Protein AF-A0A4Y9Q8Y4-F1 (afdb_monomer_lite)

pLDDT: mean 89.88, std 10.78, range [46.34, 98.38]

Structure (mmCIF, N/CA/C/O backbone):
data_AF-A0A4Y9Q8Y4-F1
#
_entry.id   AF-A0A4Y9Q8Y4-F1
#
loop_
_atom_site.group_PDB
_atom_site.id
_atom_site.type_symbol
_atom_site.label_atom_id
_atom_site.label_alt_id
_atom_site.label_comp_id
_atom_site.label_asym_id
_atom_site.label_entity_id
_atom_site.label_seq_id
_atom_site.pdbx_PDB_ins_code
_atom_site.Cartn_x
_atom_site.Cartn_y
_atom_site.Cartn_z
_atom_site.occupancy
_atom_site.B_iso_or_equiv
_atom_site.auth_seq_id
_atom_site.auth_comp_id
_atom_site.auth_asym_id
_atom_site.auth_atom_id
_atom_site.pdbx_PDB_model_num
ATOM 1 N N . MET A 1 1 ? -20.091 -1.240 7.932 1.00 46.34 1 MET A N 1
ATOM 2 C CA . MET A 1 1 ? -20.412 -1.332 6.484 1.00 46.34 1 MET A CA 1
ATOM 3 C C . MET A 1 1 ? -19.353 -2.211 5.840 1.00 46.34 1 MET A C 1
ATOM 5 O O . MET A 1 1 ? -18.182 -1.943 6.073 1.00 46.34 1 MET A O 1
ATOM 9 N N . SER A 1 2 ? -19.734 -3.262 5.107 1.00 48.28 2 SER A N 1
ATOM 10 C CA . SER A 1 2 ? -18.770 -4.095 4.369 1.00 48.28 2 SER A CA 1
ATOM 11 C C . SER A 1 2 ? -18.277 -3.32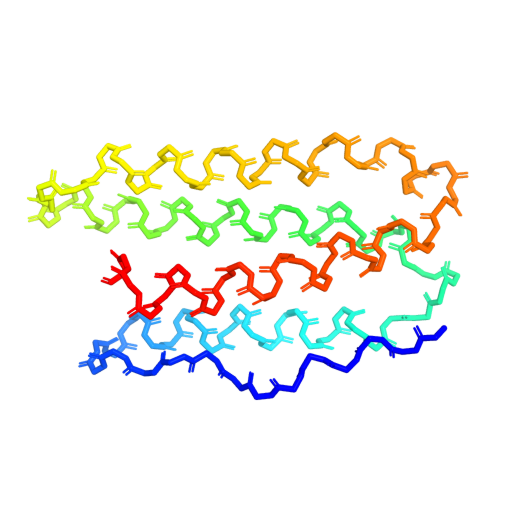3 3.149 1.00 48.28 2 SER A C 1
ATOM 13 O O . SER A 1 2 ? -19.095 -2.865 2.351 1.00 48.28 2 SER A O 1
ATOM 15 N N . VAL A 1 3 ? -16.961 -3.173 3.010 1.00 52.25 3 VAL A N 1
ATOM 16 C CA . VAL A 1 3 ? -16.357 -2.729 1.750 1.00 52.25 3 VAL A CA 1
ATOM 17 C C . VAL A 1 3 ? -16.336 -3.955 0.850 1.00 52.25 3 VAL A C 1
ATOM 19 O O . VAL A 1 3 ? -15.725 -4.961 1.199 1.00 52.25 3 VAL A O 1
ATOM 22 N N . THR A 1 4 ? -17.061 -3.901 -0.264 1.00 49.16 4 THR A N 1
ATOM 23 C CA . THR A 1 4 ? -16.998 -4.965 -1.267 1.00 49.16 4 THR A CA 1
ATOM 24 C C . THR A 1 4 ? -15.960 -4.553 -2.297 1.00 49.16 4 THR A C 1
ATOM 26 O O . THR A 1 4 ? -16.215 -3.657 -3.098 1.00 49.16 4 THR A O 1
ATOM 29 N N . ILE A 1 5 ? -14.780 -5.170 -2.244 1.00 56.88 5 ILE A N 1
ATOM 30 C CA . ILE A 1 5 ? -13.742 -4.996 -3.260 1.00 56.88 5 ILE A CA 1
ATOM 31 C C . ILE A 1 5 ? -14.167 -5.873 -4.443 1.00 56.88 5 ILE A C 1
ATOM 33 O O . ILE A 1 5 ? -13.950 -7.079 -4.478 1.00 56.88 5 ILE A O 1
ATOM 37 N N . HIS A 1 6 ? -14.944 -5.301 -5.362 1.00 49.31 6 HIS A N 1
ATOM 38 C CA . HIS A 1 6 ? -15.443 -6.039 -6.517 1.00 49.31 6 HIS A CA 1
ATOM 39 C C . HIS A 1 6 ? -14.330 -6.221 -7.562 1.00 49.31 6 HIS A C 1
ATOM 41 O O . HIS A 1 6 ? -13.758 -5.240 -8.037 1.00 49.31 6 HIS A O 1
ATOM 47 N N . SER A 1 7 ? -14.158 -7.471 -8.015 1.00 56.22 7 SER A N 1
ATOM 48 C CA . SER A 1 7 ? -13.295 -7.946 -9.122 1.00 56.22 7 SER A CA 1
ATOM 49 C C . SER A 1 7 ? -11.793 -7.996 -8.814 1.00 56.22 7 SER A C 1
ATOM 51 O O . SER A 1 7 ? -11.225 -7.033 -8.310 1.00 56.22 7 SER A O 1
ATOM 53 N N . GLY A 1 8 ? -11.159 -9.129 -9.146 1.00 71.94 8 GLY A N 1
ATOM 54 C CA . GLY A 1 8 ? -9.707 -9.306 -9.054 1.00 71.94 8 GLY A CA 1
ATOM 55 C C . GLY A 1 8 ? -8.934 -8.324 -9.938 1.00 71.94 8 GLY A C 1
ATOM 56 O O . GLY A 1 8 ? -9.511 -7.646 -10.794 1.00 71.94 8 GLY A O 1
ATOM 57 N N . PHE A 1 9 ? -7.628 -8.233 -9.707 1.00 86.94 9 PHE A N 1
ATOM 58 C CA . PHE A 1 9 ? -6.748 -7.345 -10.460 1.00 86.94 9 PHE A CA 1
ATOM 59 C C . PHE A 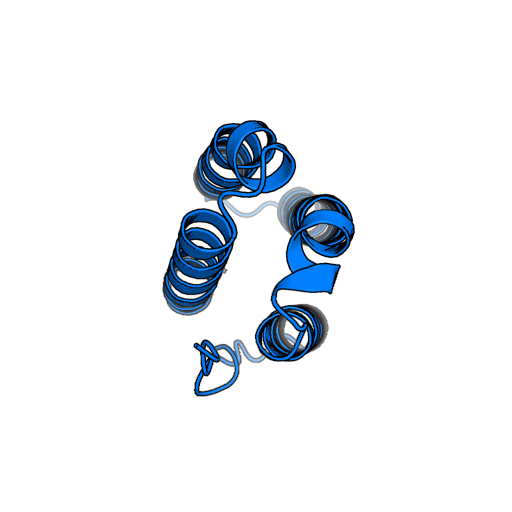1 9 ? -6.575 -7.776 -11.931 1.00 86.94 9 PHE A C 1
ATOM 61 O O . PHE A 1 9 ? -6.889 -8.917 -12.280 1.00 86.94 9 PHE A O 1
ATOM 68 N N . PRO A 1 10 ? -6.116 -6.866 -12.815 1.00 87.88 10 PRO A N 1
ATOM 69 C CA . PRO A 1 10 ? -5.785 -7.203 -14.198 1.00 87.88 10 PRO A CA 1
ATOM 70 C C . PRO A 1 10 ? -4.747 -8.331 -14.297 1.00 87.88 10 PRO A C 1
ATOM 72 O O . PRO A 1 10 ? -3.829 -8.407 -13.487 1.00 87.88 10 PRO A O 1
ATOM 75 N N . VAL A 1 11 ? -4.884 -9.178 -15.321 1.00 89.31 11 VAL A N 1
ATOM 76 C CA . VAL A 1 11 ? -3.921 -10.244 -15.650 1.00 89.31 11 VAL A CA 1
ATOM 77 C C . VAL A 1 11 ? -2.933 -9.714 -16.688 1.00 89.31 11 VAL A C 1
ATOM 79 O O . VAL A 1 11 ? -3.353 -9.261 -17.756 1.00 89.31 11 VAL A O 1
ATOM 82 N N . LEU A 1 12 ? -1.639 -9.803 -16.393 1.00 87.69 12 LEU A N 1
ATOM 83 C CA . LEU A 1 12 ? -0.535 -9.287 -17.208 1.00 87.69 12 LEU A CA 1
ATOM 84 C C . LEU A 1 12 ? 0.064 -10.354 -18.137 1.00 87.69 12 LEU A C 1
ATOM 86 O O . LEU A 1 12 ? 0.804 -10.036 -19.067 1.00 87.69 12 LEU A O 1
ATOM 90 N N . GLY A 1 13 ? -0.261 -11.633 -17.919 1.00 88.31 13 GLY A N 1
ATOM 91 C CA . GLY A 1 13 ? 0.290 -12.748 -18.694 1.00 88.31 13 GLY A CA 1
ATOM 92 C C . GLY A 1 13 ? 1.702 -13.142 -18.255 1.00 88.31 13 GLY A C 1
ATOM 93 O O . GLY A 1 13 ? 2.399 -13.860 -18.976 1.00 88.31 13 GLY A O 1
ATOM 94 N N . MET A 1 14 ? 2.118 -12.689 -17.072 1.00 85.25 14 MET A N 1
ATOM 95 C CA . MET A 1 14 ? 3.379 -13.026 -16.423 1.00 85.25 14 MET A CA 1
ATOM 96 C C . MET A 1 14 ? 3.056 -13.872 -15.186 1.00 85.25 14 MET A C 1
ATOM 98 O O . MET A 1 14 ? 2.719 -13.305 -14.149 1.00 85.25 14 MET A O 1
ATOM 102 N N . PRO A 1 15 ? 3.171 -15.216 -15.247 1.00 86.50 15 PRO A N 1
ATOM 103 C CA . PRO A 1 15 ? 2.589 -16.099 -14.232 1.00 86.50 15 PRO A CA 1
ATOM 104 C C . PRO A 1 15 ? 2.974 -15.779 -12.784 1.00 86.50 15 PRO A C 1
ATOM 106 O O . PRO A 1 15 ? 2.126 -15.860 -11.905 1.00 86.50 15 PRO A O 1
ATOM 109 N N . ALA A 1 16 ? 4.228 -15.388 -12.533 1.00 82.38 16 ALA A N 1
ATOM 110 C CA . ALA A 1 16 ? 4.689 -15.036 -11.190 1.00 82.38 16 ALA A CA 1
ATOM 111 C C . ALA A 1 16 ? 4.063 -13.729 -10.661 1.00 82.38 16 ALA A C 1
ATOM 113 O O . ALA A 1 16 ? 3.704 -13.664 -9.487 1.00 82.38 16 ALA A O 1
ATOM 114 N N . MET A 1 17 ? 3.897 -12.721 -11.526 1.00 84.12 17 MET A N 1
ATOM 115 C CA . MET A 1 17 ? 3.236 -11.454 -11.185 1.00 84.12 17 MET A CA 1
ATOM 116 C C . MET A 1 17 ? 1.733 -11.660 -11.004 1.00 84.12 17 MET A C 1
ATOM 118 O O . MET A 1 17 ? 1.172 -11.257 -9.992 1.00 84.12 17 MET A O 1
ATOM 122 N N . ASP A 1 18 ? 1.098 -12.386 -11.928 1.00 87.81 18 ASP A N 1
ATOM 123 C CA . ASP A 1 18 ? -0.331 -12.706 -11.859 1.00 87.81 18 ASP A CA 1
ATOM 124 C C . ASP A 1 18 ? -0.674 -13.479 -10.574 1.00 87.81 18 ASP A C 1
ATOM 126 O O . ASP A 1 18 ? -1.692 -13.219 -9.933 1.00 87.81 18 ASP A O 1
ATOM 130 N N . GLU A 1 19 ? 0.181 -14.419 -10.159 1.00 86.81 19 GLU A N 1
ATOM 131 C CA . GLU A 1 19 ? 0.016 -15.134 -8.891 1.00 86.81 19 GLU A CA 1
ATOM 132 C C . GLU A 1 19 ? 0.160 -14.198 -7.683 1.00 86.81 19 GLU A C 1
ATOM 134 O O . GLU A 1 19 ? -0.632 -14.292 -6.745 1.00 86.81 19 GLU A O 1
ATOM 139 N N . SER A 1 20 ? 1.128 -13.277 -7.713 1.00 85.31 20 SER A N 1
ATOM 140 C CA . SER A 1 20 ? 1.308 -12.275 -6.657 1.00 85.31 20 SER A CA 1
ATOM 141 C C . SER A 1 20 ? 0.081 -11.373 -6.516 1.00 85.31 20 SER A C 1
ATOM 143 O O . SER A 1 20 ? -0.478 -11.246 -5.426 1.00 85.31 20 SER A O 1
ATOM 145 N N . HIS A 1 21 ? -0.427 -10.843 -7.630 1.00 88.81 21 HIS A N 1
ATOM 146 C CA . HIS A 1 21 ? -1.613 -9.988 -7.646 1.00 88.81 21 HIS A CA 1
ATOM 147 C C . HIS A 1 21 ? -2.866 -10.726 -7.172 1.00 88.81 21 HIS A C 1
ATOM 149 O O . HIS A 1 21 ? -3.665 -10.166 -6.422 1.00 88.81 21 HIS A O 1
ATOM 155 N N . HIS A 1 22 ? -3.041 -11.996 -7.542 1.00 88.31 22 HIS A N 1
ATOM 156 C CA . HIS A 1 22 ? -4.147 -12.791 -7.013 1.00 88.31 22 HIS A CA 1
ATOM 157 C C . HIS A 1 22 ? -4.064 -12.967 -5.491 1.00 88.31 22 HIS A C 1
ATOM 159 O O . HIS A 1 22 ? -5.077 -12.778 -4.819 1.00 88.31 22 HIS A O 1
ATOM 165 N N . ARG A 1 23 ? -2.878 -13.257 -4.932 1.00 87.44 23 ARG A N 1
ATOM 166 C CA . ARG A 1 23 ? -2.703 -13.352 -3.471 1.00 87.44 23 ARG A CA 1
ATOM 167 C C . ARG A 1 23 ? -3.035 -12.032 -2.777 1.00 87.44 23 ARG A C 1
ATOM 169 O O . ARG A 1 23 ? -3.791 -12.036 -1.808 1.00 87.44 23 ARG A O 1
ATOM 176 N N . LEU A 1 24 ? -2.548 -10.913 -3.309 1.00 86.75 24 LEU A N 1
ATOM 177 C CA . LEU A 1 24 ? -2.836 -9.585 -2.773 1.00 86.75 24 LEU A CA 1
ATOM 178 C C . LEU A 1 24 ? -4.341 -9.259 -2.818 1.00 86.75 24 LEU A C 1
ATOM 180 O O . LEU A 1 24 ? -4.906 -8.739 -1.853 1.00 86.75 24 LEU A O 1
ATOM 184 N N . ALA A 1 25 ? -5.019 -9.601 -3.917 1.00 88.12 25 ALA A N 1
ATOM 185 C CA . ALA A 1 25 ? -6.466 -9.435 -4.035 1.00 88.12 25 ALA A CA 1
ATOM 186 C C . ALA A 1 25 ? -7.222 -10.275 -2.992 1.00 88.12 25 ALA A C 1
ATOM 188 O O . ALA A 1 25 ? -8.170 -9.781 -2.377 1.00 88.12 25 ALA A O 1
ATOM 189 N N . ASP A 1 26 ? -6.805 -11.522 -2.765 1.00 87.38 26 ASP A N 1
ATOM 190 C CA . ASP A 1 26 ? -7.398 -12.405 -1.758 1.00 87.38 26 ASP A CA 1
ATOM 191 C C . ASP A 1 26 ? -7.208 -11.861 -0.333 1.00 87.38 26 ASP A C 1
ATOM 193 O O . ASP A 1 26 ? -8.161 -11.855 0.454 1.00 87.38 26 ASP A O 1
ATOM 197 N N . GLU A 1 27 ? -6.022 -11.340 -0.008 1.00 86.56 27 GLU A N 1
ATOM 198 C CA . GLU A 1 27 ? -5.740 -10.709 1.287 1.00 86.56 27 GLU A CA 1
ATOM 199 C C . GLU A 1 27 ? -6.622 -9.467 1.515 1.00 86.56 27 GLU A C 1
ATOM 201 O O . GLU A 1 27 ? -7.278 -9.345 2.557 1.00 86.56 27 GLU A O 1
ATOM 206 N N . LEU A 1 28 ? -6.728 -8.578 0.521 1.00 86.81 28 LEU A N 1
ATOM 207 C CA . LEU A 1 28 ? -7.589 -7.392 0.594 1.00 86.81 28 LEU A CA 1
ATOM 208 C C . LEU A 1 28 ? -9.074 -7.758 0.723 1.00 86.81 28 LEU A C 1
ATOM 210 O O . LEU A 1 28 ? -9.801 -7.156 1.523 1.00 86.81 28 LEU A O 1
ATOM 214 N N . ASN A 1 29 ? -9.527 -8.775 -0.014 1.00 86.25 29 ASN A N 1
ATOM 215 C CA . ASN A 1 29 ? -10.891 -9.293 0.081 1.00 86.25 29 ASN A CA 1
ATOM 216 C C . ASN A 1 29 ? -11.191 -9.853 1.475 1.00 86.25 29 ASN A C 1
ATOM 218 O O . ASN A 1 29 ? -12.247 -9.556 2.041 1.00 86.25 29 ASN A O 1
ATOM 222 N N . ALA A 1 30 ? -10.266 -10.621 2.057 1.00 85.19 30 ALA A N 1
ATOM 223 C CA . ALA A 1 30 ? -10.416 -11.164 3.403 1.00 85.19 30 ALA A CA 1
ATOM 224 C C . ALA A 1 30 ? -10.569 -10.046 4.449 1.00 85.19 30 ALA A C 1
ATOM 226 O O . ALA A 1 30 ? -11.435 -10.121 5.324 1.00 85.19 30 ALA A O 1
ATOM 227 N N . ILE A 1 31 ? -9.803 -8.960 4.314 1.00 81.81 31 ILE A N 1
ATOM 228 C CA . ILE A 1 31 ? -9.878 -7.797 5.211 1.00 81.81 31 ILE A CA 1
ATOM 229 C C . ILE A 1 31 ? -11.200 -7.036 5.058 1.00 81.81 31 ILE A C 1
ATOM 231 O O . ILE A 1 31 ? -11.760 -6.556 6.048 1.00 81.81 31 ILE A O 1
ATOM 235 N N . GLY A 1 32 ? -11.763 -6.982 3.847 1.00 81.19 32 GLY A N 1
ATOM 236 C CA . GLY A 1 32 ? -13.099 -6.428 3.599 1.00 81.19 32 GLY A CA 1
ATOM 237 C C . GLY A 1 32 ? -14.211 -7.091 4.429 1.00 81.19 32 GLY A C 1
ATOM 238 O O . GLY A 1 32 ? -15.235 -6.456 4.713 1.00 81.19 32 GLY A O 1
ATOM 239 N N . LEU A 1 33 ? -13.992 -8.335 4.869 1.00 86.00 33 LEU A N 1
ATOM 240 C CA . LEU A 1 33 ? -14.927 -9.144 5.659 1.00 86.00 33 LEU A CA 1
ATOM 241 C C . LEU A 1 33 ? -14.667 -9.106 7.174 1.00 86.00 33 LEU A C 1
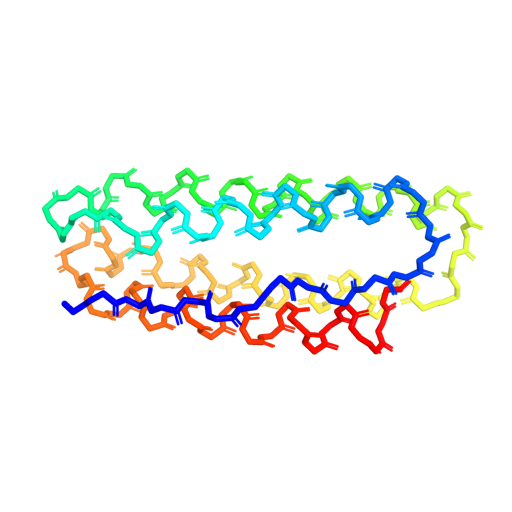ATOM 243 O O . LEU A 1 33 ? -15.514 -9.561 7.946 1.00 86.00 33 LEU A O 1
ATOM 247 N N . VAL A 1 34 ? -13.532 -8.554 7.619 1.00 89.62 34 VAL A N 1
ATOM 248 C CA . VAL A 1 34 ? -13.195 -8.420 9.045 1.00 89.62 34 VAL A CA 1
ATOM 249 C C . VAL A 1 34 ? -14.252 -7.567 9.749 1.00 89.62 34 VAL A C 1
ATOM 251 O O . VAL A 1 34 ? -14.666 -6.525 9.232 1.00 89.62 34 VAL A O 1
ATOM 254 N N . ARG A 1 35 ? -14.701 -7.979 10.942 1.00 90.81 35 ARG A N 1
ATOM 255 C CA . ARG A 1 35 ? -15.691 -7.216 11.721 1.00 90.81 35 ARG A CA 1
ATOM 256 C C . ARG A 1 35 ? -15.070 -5.933 12.262 1.00 90.81 35 ARG A C 1
ATOM 258 O O . ARG A 1 35 ? -13.890 -5.901 12.587 1.00 90.81 35 ARG A O 1
ATOM 265 N N . ASP A 1 36 ? -15.879 -4.890 12.450 1.00 90.06 36 ASP A N 1
ATOM 266 C CA . ASP A 1 36 ? -15.393 -3.592 12.956 1.00 90.06 36 ASP A CA 1
ATOM 267 C C . ASP A 1 36 ? -14.611 -3.723 14.278 1.00 90.06 36 ASP A C 1
ATOM 269 O O . ASP A 1 36 ? -13.589 -3.071 14.455 1.00 90.06 36 ASP A O 1
ATOM 273 N N . GLN A 1 37 ? -15.047 -4.623 15.167 1.00 89.88 37 GLN A N 1
ATOM 274 C CA . GLN A 1 37 ? -14.390 -4.912 16.450 1.00 89.88 37 GLN A CA 1
ATOM 275 C C . GLN A 1 37 ? -12.992 -5.541 16.328 1.00 89.88 37 GLN A C 1
ATOM 277 O O . GLN A 1 37 ? -12.214 -5.458 17.267 1.00 89.88 37 GLN A O 1
ATOM 282 N N . GLU A 1 38 ? -12.685 -6.180 15.201 1.00 92.50 38 GLU A N 1
ATOM 283 C CA . GLU A 1 38 ? -11.399 -6.841 14.937 1.00 92.50 38 GLU A CA 1
ATOM 284 C C . GLU A 1 38 ? -10.512 -5.982 14.025 1.00 92.50 38 GLU A C 1
ATOM 286 O O . GLU A 1 38 ? -9.302 -6.175 13.967 1.00 92.50 38 GLU A O 1
ATOM 291 N N . PHE A 1 39 ? -11.090 -5.004 13.319 1.00 93.25 39 PHE A N 1
ATOM 292 C CA . PHE A 1 39 ? -10.410 -4.244 12.270 1.00 93.25 39 PHE A CA 1
ATOM 293 C C . PHE A 1 39 ? -9.121 -3.564 12.750 1.00 93.25 39 PHE A C 1
ATOM 295 O O . PHE A 1 39 ? -8.127 -3.527 12.028 1.00 93.25 39 PHE A O 1
ATOM 302 N N . VAL A 1 40 ? -9.125 -3.051 13.981 1.00 94.62 40 VAL A N 1
ATOM 303 C CA . VAL A 1 40 ? -7.967 -2.369 14.570 1.00 94.62 40 VAL A CA 1
ATOM 304 C C . VAL A 1 40 ? -6.760 -3.301 14.708 1.00 94.62 40 VAL A C 1
ATOM 306 O O . VAL A 1 40 ? -5.634 -2.885 14.445 1.00 94.62 40 VAL A O 1
ATOM 309 N N . GLU A 1 41 ? -6.990 -4.559 15.081 1.00 93.94 41 GLU A N 1
ATOM 310 C CA . GLU A 1 41 ? -5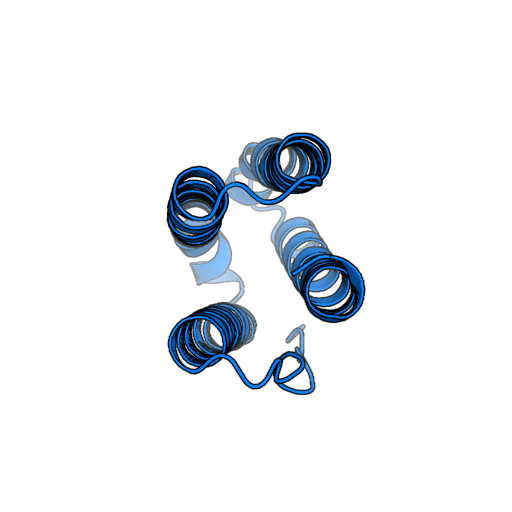.938 -5.572 15.234 1.00 93.94 41 GLU A CA 1
ATOM 311 C C . GLU A 1 41 ? -5.426 -6.065 13.873 1.00 93.94 41 GLU A C 1
ATOM 313 O O . GLU A 1 41 ? -4.262 -6.438 13.745 1.00 93.94 41 GLU A O 1
ATOM 318 N N . TRP A 1 42 ? -6.277 -6.013 12.845 1.00 92.50 42 TRP A N 1
ATOM 319 C CA . TRP A 1 42 ? -5.960 -6.444 11.482 1.00 92.50 42 TRP A CA 1
ATOM 320 C C . TRP A 1 42 ? -5.230 -5.402 10.635 1.00 92.50 42 TRP A C 1
ATOM 322 O O . TRP A 1 42 ? -4.518 -5.772 9.702 1.00 92.50 42 TRP A O 1
ATOM 332 N N . TYR A 1 43 ? -5.380 -4.113 10.940 1.00 95.00 43 TYR A N 1
ATOM 333 C CA . TYR A 1 43 ? -4.799 -3.056 10.115 1.00 95.00 43 TYR A CA 1
ATOM 334 C C . TYR A 1 43 ? -3.258 -3.102 10.051 1.00 95.00 43 TYR A C 1
ATOM 336 O O . TYR A 1 43 ? -2.725 -3.038 8.947 1.00 95.00 43 TYR A O 1
ATOM 344 N N . PRO A 1 44 ? -2.502 -3.267 11.158 1.00 94.56 44 PRO A N 1
ATOM 345 C CA . PRO A 1 44 ? -1.044 -3.370 11.065 1.00 94.56 44 PRO A CA 1
ATOM 346 C C . PRO A 1 44 ? -0.551 -4.599 10.273 1.00 94.56 44 PRO A C 1
ATOM 348 O O . PRO A 1 44 ? 0.327 -4.419 9.429 1.00 94.56 44 PRO A O 1
ATOM 351 N N . PRO A 1 45 ? -1.109 -5.818 10.461 1.00 93.12 45 PRO A N 1
ATOM 352 C CA . PRO A 1 45 ? -0.807 -6.959 9.595 1.00 93.12 45 PRO A CA 1
ATOM 353 C C . PRO A 1 45 ? -1.056 -6.704 8.106 1.00 93.12 45 PRO A C 1
ATOM 355 O O . PRO A 1 45 ? -0.245 -7.134 7.292 1.00 93.12 45 PRO A O 1
ATOM 358 N N . LEU A 1 46 ? -2.126 -5.983 7.747 1.00 92.50 46 LEU A N 1
ATOM 359 C CA . LEU A 1 46 ? -2.363 -5.575 6.360 1.00 92.50 46 LEU A CA 1
ATOM 360 C C . LEU A 1 46 ? -1.214 -4.712 5.835 1.00 92.50 46 LEU A C 1
ATOM 362 O O . LEU A 1 46 ? -0.659 -5.021 4.789 1.00 92.50 46 LEU A O 1
ATOM 366 N N . VAL A 1 47 ? -0.849 -3.639 6.546 1.00 95.75 47 VAL A N 1
ATOM 367 C CA . VAL A 1 47 ? 0.212 -2.728 6.078 1.00 95.75 47 VAL A CA 1
ATOM 368 C C . VAL A 1 47 ? 1.516 -3.495 5.854 1.00 95.75 47 VAL A C 1
ATOM 370 O O . VAL A 1 47 ? 2.142 -3.328 4.813 1.00 95.75 47 VAL A O 1
ATOM 373 N N . ALA A 1 48 ? 1.870 -4.399 6.769 1.00 94.94 48 ALA A N 1
ATOM 374 C CA . ALA A 1 48 ? 3.056 -5.243 6.634 1.00 94.94 48 ALA A CA 1
ATOM 375 C C . ALA A 1 48 ? 2.993 -6.200 5.427 1.00 94.94 48 ALA A C 1
ATOM 377 O O . ALA A 1 48 ? 4.022 -6.495 4.821 1.00 94.94 48 ALA A O 1
ATOM 378 N N . ALA A 1 49 ? 1.805 -6.697 5.073 1.00 91.81 49 ALA A N 1
ATOM 379 C CA . ALA A 1 49 ? 1.626 -7.538 3.896 1.00 91.81 49 ALA A CA 1
ATOM 380 C C . ALA A 1 49 ? 1.825 -6.747 2.592 1.00 91.81 49 ALA A C 1
ATOM 382 O O . ALA A 1 49 ? 2.578 -7.190 1.730 1.00 91.81 49 ALA A O 1
ATOM 383 N N . ILE A 1 50 ? 1.267 -5.533 2.501 1.00 94.19 50 ILE A N 1
ATOM 384 C CA . ILE A 1 50 ? 1.484 -4.634 1.352 1.00 94.19 50 ILE A CA 1
ATOM 385 C C . ILE A 1 50 ? 2.967 -4.276 1.198 1.00 94.19 50 ILE A C 1
ATOM 387 O O . ILE A 1 50 ? 3.500 -4.304 0.094 1.00 94.19 50 ILE A O 1
ATOM 391 N N . GLU A 1 51 ? 3.656 -3.968 2.301 1.00 96.50 51 GLU A N 1
ATOM 392 C CA . GLU A 1 51 ? 5.097 -3.678 2.284 1.00 96.50 51 GLU A CA 1
ATOM 393 C C . GLU A 1 51 ? 5.926 -4.843 1.747 1.00 96.50 51 GLU A C 1
ATOM 395 O O . GLU A 1 51 ? 6.869 -4.633 0.981 1.00 96.50 51 GLU A O 1
ATOM 400 N N . ARG A 1 52 ? 5.593 -6.068 2.162 1.00 94.06 52 ARG A N 1
ATOM 401 C CA . ARG A 1 52 ? 6.254 -7.280 1.680 1.00 94.06 52 ARG A CA 1
ATOM 402 C C . ARG A 1 52 ? 6.043 -7.437 0.177 1.00 94.06 52 ARG A C 1
ATOM 404 O O . ARG A 1 52 ? 7.027 -7.620 -0.532 1.00 94.06 52 ARG A O 1
ATOM 411 N N . ASP A 1 53 ? 4.802 -7.340 -0.291 1.00 91.44 53 ASP A N 1
ATOM 412 C CA . ASP A 1 53 ? 4.468 -7.567 -1.698 1.00 91.44 53 ASP A CA 1
ATOM 413 C C . ASP A 1 53 ? 5.139 -6.519 -2.605 1.00 91.44 53 ASP A C 1
ATOM 415 O O . ASP A 1 53 ? 5.794 -6.885 -3.581 1.00 91.44 53 ASP A O 1
ATOM 419 N N . PHE A 1 54 ? 5.115 -5.235 -2.219 1.00 95.69 54 PHE A N 1
ATOM 420 C CA . PHE A 1 54 ? 5.863 -4.182 -2.918 1.00 95.69 54 PHE A CA 1
ATOM 421 C C . PHE A 1 54 ? 7.365 -4.456 -2.934 1.00 95.69 54 PHE A C 1
ATOM 423 O O . PHE A 1 54 ? 8.016 -4.288 -3.963 1.00 95.69 54 PHE A O 1
ATOM 430 N N . ARG A 1 55 ? 7.943 -4.914 -1.818 1.00 95.12 55 ARG A N 1
ATOM 431 C CA . ARG A 1 55 ? 9.377 -5.211 -1.772 1.00 95.12 55 ARG A CA 1
ATOM 432 C C . ARG A 1 55 ? 9.755 -6.377 -2.686 1.00 95.12 55 ARG A C 1
ATOM 434 O O . ARG A 1 55 ? 10.833 -6.347 -3.283 1.00 95.12 55 ARG A O 1
ATOM 441 N N . GLU A 1 56 ? 8.918 -7.408 -2.760 1.00 91.62 56 GLU A N 1
ATOM 442 C CA . GLU A 1 56 ? 9.126 -8.563 -3.637 1.00 91.62 56 GLU A CA 1
ATOM 443 C C . GLU A 1 56 ? 9.098 -8.157 -5.116 1.00 91.62 56 GLU A C 1
ATOM 445 O O . GLU A 1 56 ? 9.988 -8.551 -5.875 1.00 91.62 56 GLU A O 1
ATOM 450 N N . GLU A 1 57 ? 8.145 -7.314 -5.509 1.00 92.19 57 GLU A N 1
ATOM 451 C CA . GLU A 1 57 ? 8.059 -6.767 -6.864 1.00 92.19 57 GLU A CA 1
ATOM 452 C C . GLU A 1 57 ? 9.252 -5.867 -7.201 1.00 92.19 57 GLU A C 1
ATOM 454 O O . GLU A 1 57 ? 9.917 -6.063 -8.218 1.00 92.19 57 GLU A O 1
ATOM 459 N N . GLU A 1 58 ? 9.600 -4.931 -6.319 1.00 94.69 58 GLU A N 1
ATOM 460 C CA . GLU A 1 58 ? 10.737 -4.030 -6.523 1.00 94.69 58 GLU A CA 1
ATOM 461 C C . GLU A 1 58 ? 12.052 -4.799 -6.704 1.00 94.69 58 GLU A C 1
ATOM 463 O O . GLU A 1 58 ? 12.870 -4.442 -7.553 1.00 94.69 58 GLU A O 1
ATOM 468 N N . LEU A 1 59 ? 12.254 -5.879 -5.939 1.00 93.06 59 LEU A N 1
ATOM 469 C CA . LEU A 1 59 ? 13.399 -6.778 -6.108 1.00 93.06 59 LEU A CA 1
ATOM 470 C C . LEU A 1 59 ? 13.407 -7.439 -7.488 1.00 93.06 59 LEU A C 1
ATOM 472 O O . LEU A 1 59 ? 14.464 -7.548 -8.114 1.00 93.06 59 LEU A O 1
ATOM 476 N N . LEU A 1 60 ? 12.247 -7.887 -7.969 1.00 88.81 60 LEU A N 1
ATOM 477 C CA . LEU A 1 60 ? 12.124 -8.489 -9.291 1.00 88.81 60 LEU A CA 1
ATOM 478 C C . LEU A 1 60 ? 12.432 -7.468 -10.395 1.00 88.81 60 LEU A C 1
ATOM 480 O O . LEU A 1 60 ? 13.219 -7.761 -11.298 1.00 88.81 60 LEU A O 1
ATOM 484 N N . MET A 1 61 ? 11.872 -6.261 -10.301 1.00 90.62 61 MET A N 1
ATOM 485 C CA . MET A 1 61 ? 12.107 -5.178 -11.258 1.00 90.62 61 MET A CA 1
ATOM 486 C C . MET A 1 61 ? 13.573 -4.741 -11.297 1.00 90.62 61 MET A C 1
ATOM 488 O O . MET A 1 61 ? 14.113 -4.501 -12.380 1.00 90.62 61 MET A O 1
ATOM 492 N N . GLU A 1 62 ? 14.227 -4.661 -10.135 1.00 92.62 62 GLU A N 1
ATOM 493 C CA . GLU A 1 62 ? 15.648 -4.323 -10.018 1.00 92.62 62 GLU A CA 1
ATOM 494 C C . GLU A 1 62 ? 16.523 -5.366 -10.728 1.00 92.62 62 GLU A C 1
ATOM 496 O O . GLU A 1 62 ? 17.422 -5.005 -11.489 1.00 92.62 62 GLU A O 1
ATOM 501 N N . VAL A 1 63 ? 16.226 -6.658 -10.547 1.00 91.44 63 VAL A N 1
ATOM 502 C CA . VAL A 1 63 ? 16.946 -7.760 -11.210 1.00 91.44 63 VAL A CA 1
ATOM 503 C C . VAL A 1 63 ? 16.739 -7.749 -12.727 1.00 91.44 63 VAL A C 1
ATOM 505 O O . VAL A 1 63 ? 17.677 -8.030 -13.475 1.00 91.44 63 VAL A O 1
ATOM 508 N N . VAL A 1 64 ? 15.527 -7.434 -13.192 1.00 88.88 64 VAL A N 1
ATOM 509 C CA . VAL A 1 64 ? 15.191 -7.368 -14.625 1.00 88.88 64 VAL A CA 1
ATOM 510 C C . VAL A 1 64 ? 15.745 -6.099 -15.288 1.00 88.88 64 VAL A C 1
ATOM 512 O O . VAL A 1 64 ? 16.023 -6.112 -16.487 1.00 88.88 64 VAL A O 1
ATOM 515 N N . GLY A 1 65 ? 15.958 -5.024 -14.525 1.00 90.06 65 GLY A N 1
ATOM 516 C CA . GLY A 1 65 ? 16.479 -3.753 -15.031 1.00 90.06 65 GLY A CA 1
ATOM 517 C C . GLY A 1 65 ? 15.419 -2.901 -15.733 1.00 90.06 65 GLY A C 1
ATOM 518 O O . GLY A 1 65 ? 15.686 -2.332 -16.791 1.00 90.06 65 GLY A O 1
ATOM 519 N N . VAL A 1 66 ? 14.211 -2.826 -15.167 1.00 88.12 66 VAL A N 1
ATOM 520 C CA . VAL A 1 66 ? 13.095 -2.046 -15.728 1.00 88.12 66 VAL A CA 1
ATOM 521 C C . VAL A 1 66 ? 13.422 -0.544 -15.735 1.00 88.12 66 VAL A C 1
ATOM 523 O O . VAL A 1 66 ? 13.769 0.030 -14.704 1.00 88.12 66 VAL A O 1
ATOM 526 N N . GLU A 1 67 ? 13.271 0.128 -16.882 1.00 91.81 67 GLU A N 1
ATOM 527 C CA . GLU A 1 67 ? 13.612 1.557 -17.031 1.00 91.81 67 GLU A CA 1
ATOM 528 C C . GLU A 1 67 ? 12.801 2.474 -16.096 1.00 91.81 67 GLU A C 1
ATOM 530 O O . GLU A 1 67 ? 13.317 3.474 -15.594 1.00 91.81 67 GLU A O 1
ATOM 535 N N . SER A 1 68 ? 11.541 2.124 -15.819 1.00 93.81 68 SER A N 1
ATOM 536 C CA . SER A 1 68 ? 10.632 2.867 -14.936 1.00 93.81 68 SER A CA 1
ATOM 537 C C . SER A 1 68 ? 10.797 2.547 -13.443 1.00 93.81 68 SER A C 1
ATOM 539 O O . SER A 1 68 ? 10.044 3.092 -12.636 1.00 93.81 68 SER A O 1
ATOM 541 N N . PHE A 1 69 ? 11.783 1.729 -13.050 1.00 94.12 69 PHE A N 1
ATOM 542 C CA . PHE A 1 69 ? 11.952 1.227 -11.678 1.00 94.12 69 PHE A CA 1
ATOM 543 C C . PHE A 1 69 ? 11.852 2.318 -10.599 1.00 94.12 69 PHE A C 1
ATOM 545 O O . PHE A 1 69 ? 11.088 2.185 -9.649 1.00 94.12 69 PHE A O 1
ATOM 552 N N . GLN A 1 70 ? 12.560 3.439 -10.761 1.00 96.88 70 GLN A N 1
ATOM 553 C CA . GLN A 1 70 ? 12.543 4.516 -9.760 1.00 96.88 70 GLN A CA 1
ATOM 554 C C . GLN A 1 70 ? 11.170 5.187 -9.623 1.00 96.88 70 GLN A C 1
ATOM 556 O O . GLN A 1 70 ? 10.752 5.511 -8.514 1.00 96.88 70 GLN A O 1
ATOM 561 N N . ALA A 1 71 ? 10.458 5.375 -10.737 1.00 97.06 71 ALA A N 1
ATOM 562 C CA . ALA A 1 71 ? 9.111 5.937 -10.712 1.00 97.06 71 ALA A CA 1
ATOM 563 C C . ALA A 1 71 ? 8.113 4.963 -10.067 1.00 97.06 71 ALA A C 1
ATOM 565 O O . ALA A 1 71 ? 7.213 5.398 -9.356 1.00 97.06 71 ALA A O 1
ATOM 566 N N . HIS A 1 72 ? 8.294 3.660 -10.285 1.00 97.00 72 HIS A N 1
ATOM 567 C CA . HIS A 1 72 ? 7.465 2.614 -9.696 1.00 97.00 72 HIS A CA 1
ATOM 568 C C . HIS A 1 72 ? 7.653 2.540 -8.166 1.00 97.00 72 HIS A C 1
ATOM 570 O O . HIS A 1 72 ? 6.682 2.690 -7.425 1.00 97.00 72 HIS A O 1
ATOM 576 N N . VAL A 1 73 ? 8.902 2.467 -7.685 1.00 97.56 73 VAL A N 1
ATOM 577 C CA . VAL A 1 73 ? 9.247 2.518 -6.245 1.00 97.56 73 VAL A CA 1
ATOM 578 C C . VAL A 1 73 ? 8.678 3.773 -5.573 1.00 97.56 73 VAL A C 1
ATOM 580 O O . VAL A 1 73 ? 8.191 3.731 -4.444 1.00 97.56 73 VAL A O 1
ATOM 583 N N . GLU A 1 74 ? 8.715 4.922 -6.252 1.00 98.31 74 GLU A N 1
ATOM 584 C CA . GLU A 1 74 ? 8.157 6.155 -5.699 1.00 98.31 74 GLU A CA 1
ATOM 585 C C . GLU A 1 74 ? 6.638 6.057 -5.473 1.00 98.31 74 GLU A C 1
ATOM 587 O O . GLU A 1 74 ? 6.133 6.547 -4.457 1.00 98.31 74 GLU A O 1
ATOM 592 N N . GLN A 1 75 ? 5.899 5.423 -6.387 1.00 98.06 75 GLN A N 1
ATOM 593 C CA . GLN A 1 75 ? 4.459 5.217 -6.228 1.00 98.06 75 GLN A CA 1
ATOM 594 C C . GLN A 1 75 ? 4.154 4.275 -5.054 1.00 98.06 75 GLN A C 1
ATOM 596 O O . GLN A 1 75 ? 3.313 4.615 -4.215 1.00 98.06 75 GLN A O 1
ATOM 601 N N . HIS A 1 76 ? 4.907 3.179 -4.916 1.00 98.06 76 HIS A N 1
ATOM 602 C CA . HIS A 1 76 ? 4.837 2.285 -3.753 1.00 98.06 76 HIS A CA 1
ATOM 603 C C . HIS A 1 76 ? 5.073 3.035 -2.442 1.00 98.06 76 HIS A C 1
ATOM 605 O O . HIS A 1 76 ? 4.245 2.991 -1.528 1.00 98.06 76 HIS A O 1
ATOM 611 N N . ALA A 1 77 ? 6.153 3.814 -2.362 1.00 98.38 77 ALA A N 1
ATOM 612 C CA . ALA A 1 77 ? 6.493 4.582 -1.169 1.00 98.38 77 ALA A CA 1
ATOM 613 C C . ALA A 1 77 ? 5.408 5.606 -0.790 1.00 98.38 77 ALA A C 1
ATOM 615 O O . ALA A 1 77 ? 5.111 5.796 0.395 1.00 98.38 77 ALA A O 1
ATOM 616 N N . ARG A 1 78 ? 4.782 6.263 -1.776 1.00 98.25 78 ARG A N 1
ATOM 617 C CA . ARG A 1 78 ? 3.669 7.198 -1.539 1.00 98.25 78 ARG A CA 1
ATOM 618 C C . ARG A 1 78 ? 2.446 6.482 -0.971 1.00 98.25 78 ARG A C 1
ATOM 620 O O . ARG A 1 78 ? 1.844 6.997 -0.026 1.00 98.25 78 ARG A O 1
ATOM 627 N N . MET A 1 79 ? 2.108 5.306 -1.499 1.00 97.75 79 MET A N 1
ATOM 628 C CA . MET A 1 79 ? 1.001 4.504 -0.983 1.00 97.75 79 MET A CA 1
ATOM 629 C C . MET A 1 79 ? 1.280 4.021 0.446 1.00 97.75 79 MET A C 1
ATOM 631 O O . MET A 1 79 ? 0.475 4.266 1.345 1.00 97.75 79 MET A O 1
ATOM 635 N N . LEU A 1 80 ? 2.457 3.443 0.703 1.00 98.38 80 LEU A N 1
ATOM 636 C CA . LEU A 1 80 ? 2.863 3.019 2.049 1.00 98.38 80 LEU A CA 1
ATOM 637 C C . LEU A 1 80 ? 2.826 4.175 3.053 1.00 98.38 80 LEU A C 1
ATOM 639 O O . LEU A 1 80 ? 2.323 4.022 4.166 1.00 98.38 80 LEU A O 1
ATOM 643 N N . SER A 1 81 ? 3.286 5.363 2.653 1.00 98.38 81 SER A N 1
ATOM 644 C CA . SER A 1 81 ? 3.197 6.563 3.488 1.00 98.38 81 SER A CA 1
ATOM 645 C C . SER A 1 81 ? 1.751 6.886 3.879 1.00 98.38 81 SER A C 1
ATOM 647 O O . SER A 1 81 ? 1.489 7.168 5.050 1.00 98.38 81 SER A O 1
ATOM 649 N N . ALA A 1 82 ? 0.793 6.803 2.949 1.00 97.50 82 ALA A N 1
ATOM 650 C CA . ALA A 1 82 ? -0.621 7.039 3.244 1.00 97.50 82 ALA A CA 1
ATOM 651 C C . ALA A 1 82 ? -1.187 6.007 4.237 1.00 97.50 82 ALA A C 1
ATOM 653 O O . ALA A 1 82 ? -1.866 6.385 5.199 1.00 97.50 82 ALA A O 1
ATOM 654 N N . LEU A 1 83 ? -0.854 4.724 4.056 1.00 97.75 83 LEU A N 1
ATOM 655 C CA . LEU A 1 83 ? -1.265 3.645 4.960 1.00 97.75 83 LEU A CA 1
ATOM 656 C C . LEU A 1 83 ? -0.738 3.863 6.386 1.00 97.75 83 LEU A C 1
ATOM 658 O O . LEU A 1 83 ? -1.501 3.759 7.354 1.00 97.75 83 LEU A O 1
ATOM 662 N N . HIS A 1 84 ? 0.538 4.235 6.516 1.00 98.31 84 HIS A N 1
ATOM 663 C CA . HIS A 1 84 ? 1.170 4.540 7.803 1.00 98.31 84 HIS A CA 1
ATOM 664 C C . HIS A 1 84 ? 0.591 5.782 8.474 1.00 98.31 84 HIS A C 1
ATOM 666 O O . HIS A 1 84 ? 0.373 5.775 9.683 1.00 98.31 84 HIS A O 1
ATOM 672 N N . HIS A 1 85 ? 0.275 6.834 7.716 1.00 98.12 85 HIS A N 1
ATOM 673 C CA . HIS A 1 85 ? -0.347 8.041 8.273 1.00 98.12 85 HIS A CA 1
ATOM 674 C C . HIS A 1 85 ? -1.740 7.775 8.860 1.00 98.12 85 HIS A C 1
ATOM 676 O O . HIS A 1 85 ? -2.139 8.431 9.825 1.00 98.12 85 HIS A O 1
ATOM 682 N N . ALA A 1 86 ? -2.485 6.814 8.310 1.00 97.69 86 ALA A N 1
ATOM 683 C CA . ALA A 1 86 ? -3.784 6.424 8.846 1.00 97.69 86 ALA A CA 1
ATOM 684 C C . ALA A 1 86 ? -3.679 5.505 10.078 1.00 97.69 86 ALA A C 1
ATOM 686 O O . ALA A 1 86 ? -4.591 5.506 10.911 1.00 97.69 86 ALA A O 1
ATOM 687 N N . ALA A 1 87 ? -2.573 4.769 10.244 1.00 97.19 87 ALA A N 1
ATOM 688 C CA . ALA A 1 87 ? -2.430 3.741 11.276 1.00 97.19 87 ALA A CA 1
ATOM 689 C C . ALA A 1 87 ? -2.716 4.232 12.713 1.00 97.19 87 ALA A C 1
ATOM 691 O O . ALA A 1 87 ? -3.511 3.577 13.390 1.00 97.19 87 ALA A O 1
ATOM 692 N N . PRO A 1 88 ? -2.196 5.385 13.192 1.00 97.81 88 PRO A N 1
ATOM 693 C CA . PRO A 1 88 ? -2.466 5.844 14.559 1.00 97.81 88 PRO A CA 1
ATOM 694 C C . PRO A 1 88 ? -3.949 6.131 14.815 1.00 97.81 88 PRO A C 1
ATOM 696 O O . PRO A 1 88 ? -4.461 5.881 15.904 1.00 97.81 88 PRO A O 1
ATOM 699 N N . 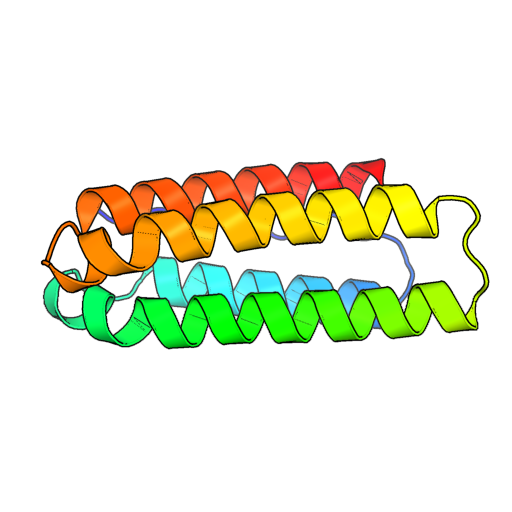ARG A 1 89 ? -4.660 6.638 13.803 1.00 98.00 89 ARG A N 1
ATOM 700 C CA . ARG A 1 89 ? -6.093 6.948 13.892 1.00 98.00 89 ARG A CA 1
ATOM 701 C C . ARG A 1 89 ? -6.935 5.678 13.888 1.00 98.00 89 ARG A C 1
ATOM 703 O O . ARG A 1 89 ? -7.854 5.546 14.692 1.00 98.00 89 ARG A O 1
ATOM 710 N N . VAL A 1 90 ? -6.578 4.709 13.046 1.00 97.06 90 VAL A N 1
ATOM 711 C CA . VAL A 1 90 ? -7.206 3.382 13.065 1.00 97.06 90 VAL A CA 1
ATOM 712 C C . VAL A 1 90 ? -6.989 2.706 14.420 1.00 97.06 90 VAL A C 1
ATOM 714 O O . VAL A 1 90 ? -7.947 2.212 15.007 1.00 97.06 90 VAL A O 1
ATOM 717 N N . GLN A 1 91 ? -5.774 2.769 14.971 1.00 95.00 91 GLN A N 1
ATOM 718 C CA . GLN A 1 91 ? -5.448 2.255 16.307 1.00 95.00 91 GLN A CA 1
ATOM 719 C C . GLN A 1 91 ? -6.219 2.953 17.435 1.00 95.00 91 GLN A C 1
ATOM 721 O O . GLN A 1 91 ? -6.554 2.317 18.431 1.00 95.00 91 GLN A O 1
ATOM 726 N N . ALA A 1 92 ? -6.569 4.229 17.262 1.00 96.94 92 ALA A N 1
ATOM 727 C CA . ALA A 1 92 ? -7.445 4.965 18.172 1.00 96.94 92 ALA A CA 1
ATOM 728 C C . ALA A 1 92 ? -8.942 4.609 18.023 1.00 96.94 92 ALA A C 1
ATOM 730 O O . ALA A 1 92 ? -9.780 5.178 18.723 1.00 96.94 92 ALA A O 1
ATOM 731 N N . GLY A 1 93 ? -9.291 3.672 17.134 1.00 96.12 93 GLY A N 1
ATOM 732 C CA . GLY A 1 93 ? -10.657 3.194 16.925 1.00 96.12 93 GLY A CA 1
ATOM 733 C C . GLY A 1 93 ? -11.400 3.865 15.769 1.00 96.12 93 GLY A C 1
ATOM 734 O O . GLY A 1 93 ? -12.599 3.630 15.607 1.00 96.12 93 GLY A O 1
ATOM 735 N N . GLU A 1 94 ? -10.733 4.666 14.928 1.00 97.56 94 GLU A N 1
ATOM 736 C CA . GLU A 1 94 ? -11.343 5.253 13.726 1.00 97.56 94 GLU A CA 1
ATOM 737 C C . GLU A 1 94 ? -11.495 4.214 12.593 1.00 97.56 94 GLU A C 1
ATOM 739 O O . GLU A 1 94 ? -10.924 4.338 11.511 1.00 97.56 94 GLU A O 1
ATOM 744 N N . VAL A 1 95 ? -12.296 3.168 12.823 1.00 95.06 95 VAL A N 1
ATOM 745 C CA . VAL A 1 95 ? -12.489 2.043 11.886 1.00 95.06 95 VAL A CA 1
ATOM 746 C C . VAL A 1 95 ? -13.010 2.504 10.520 1.00 95.06 95 VAL A C 1
ATOM 748 O O . VAL A 1 95 ? -12.591 1.981 9.490 1.00 95.06 95 VAL A O 1
ATOM 751 N N . ALA A 1 96 ? -13.889 3.510 10.485 1.00 94.88 96 ALA A N 1
ATOM 752 C CA . ALA A 1 96 ? -14.424 4.047 9.232 1.00 94.88 96 ALA A CA 1
ATOM 753 C C . ALA A 1 96 ? -13.325 4.628 8.325 1.00 94.88 96 ALA A C 1
ATOM 755 O O . ALA A 1 96 ? -13.349 4.389 7.119 1.00 94.88 96 ALA A O 1
ATOM 756 N N . LEU A 1 97 ? -12.338 5.323 8.907 1.00 95.44 97 LEU A N 1
ATOM 757 C CA . LEU A 1 97 ? -11.171 5.815 8.175 1.00 95.44 97 LEU A CA 1
ATOM 758 C C . LEU A 1 97 ? -10.363 4.648 7.612 1.00 95.44 97 LEU A C 1
ATOM 760 O O . LEU A 1 97 ? -10.016 4.656 6.437 1.00 95.44 97 LEU A O 1
ATOM 764 N N . GLY A 1 98 ? -10.087 3.638 8.439 1.00 94.12 98 GLY A N 1
ATOM 765 C CA . GLY A 1 98 ? -9.326 2.470 8.008 1.00 94.12 98 GLY A CA 1
ATOM 766 C C . GLY A 1 98 ? -9.983 1.757 6.828 1.00 94.12 98 GLY A C 1
ATOM 767 O O . GLY A 1 98 ? -9.319 1.452 5.844 1.00 94.12 98 GLY A O 1
ATOM 768 N N . ARG A 1 99 ? -11.306 1.574 6.866 1.00 93.12 99 ARG A N 1
ATOM 769 C CA . ARG A 1 99 ? -12.064 0.996 5.746 1.00 93.12 99 ARG A CA 1
ATOM 770 C C . ARG A 1 99 ? -12.004 1.846 4.483 1.00 93.12 99 ARG A C 1
ATOM 772 O O . ARG A 1 99 ? -11.883 1.287 3.399 1.00 93.12 99 ARG A O 1
ATOM 779 N N . GLN A 1 100 ? -12.092 3.167 4.621 1.00 94.19 100 GLN A N 1
ATOM 780 C CA . GLN A 1 100 ? -11.944 4.074 3.488 1.00 94.19 100 GLN A CA 1
ATOM 781 C C . GLN A 1 100 ? -10.551 3.931 2.865 1.00 94.19 100 GLN A C 1
ATOM 783 O O . GLN A 1 100 ? -10.449 3.726 1.665 1.00 94.19 100 GLN A O 1
ATOM 788 N N . VAL A 1 101 ? -9.493 3.962 3.676 1.00 94.56 101 VAL A N 1
ATOM 789 C CA . VAL A 1 101 ? -8.107 3.823 3.204 1.00 94.56 101 VAL A CA 1
ATOM 790 C C . VAL A 1 101 ? -7.884 2.495 2.477 1.00 94.56 101 VAL A C 1
ATOM 792 O O . VAL A 1 101 ? -7.269 2.487 1.417 1.00 94.56 101 VAL A O 1
ATOM 795 N N . VAL A 1 102 ? -8.431 1.386 2.985 1.00 92.56 102 VAL A N 1
ATOM 796 C CA . VAL A 1 102 ? -8.349 0.075 2.313 1.00 92.56 102 VAL A CA 1
ATOM 797 C C . VAL A 1 102 ? -9.091 0.066 0.972 1.00 92.56 102 VAL A C 1
ATOM 799 O O . VAL A 1 102 ? -8.610 -0.529 0.011 1.00 92.56 102 VAL A O 1
ATOM 802 N N . ALA A 1 103 ? -10.244 0.732 0.881 1.00 91.81 103 ALA A N 1
ATOM 803 C CA . ALA A 1 103 ? -10.974 0.849 -0.379 1.00 91.81 103 ALA A CA 1
ATOM 804 C C . ALA A 1 103 ? -10.181 1.656 -1.423 1.00 91.81 103 ALA A C 1
ATOM 806 O O . ALA A 1 103 ? -10.062 1.225 -2.567 1.00 91.81 103 ALA A O 1
ATOM 807 N N . GLU A 1 104 ? -9.594 2.786 -1.020 1.00 93.75 104 GLU A N 1
ATOM 808 C CA . GLU A 1 104 ? -8.754 3.614 -1.896 1.00 93.75 104 GLU A CA 1
ATOM 809 C C . GLU A 1 104 ? -7.474 2.879 -2.327 1.00 93.75 104 GLU A C 1
ATOM 811 O O . GLU A 1 104 ? -7.079 2.967 -3.488 1.00 93.75 104 GLU A O 1
ATOM 816 N N . LEU A 1 105 ? -6.854 2.101 -1.428 1.00 94.50 105 LEU A N 1
ATOM 817 C CA . LEU A 1 105 ? -5.719 1.231 -1.753 1.00 94.50 105 LEU A CA 1
ATOM 818 C C . LEU A 1 105 ? -6.082 0.241 -2.866 1.00 94.50 105 LEU A C 1
ATOM 820 O O . LEU A 1 105 ? -5.317 0.085 -3.813 1.00 94.50 105 LEU A O 1
ATOM 824 N N . ALA A 1 106 ? -7.242 -0.412 -2.772 1.00 92.44 106 ALA A N 1
ATOM 825 C CA . ALA A 1 106 ? -7.671 -1.395 -3.763 1.00 92.44 106 ALA A CA 1
ATOM 826 C C . ALA A 1 106 ? -7.924 -0.769 -5.146 1.00 92.44 106 ALA A C 1
ATOM 828 O O . ALA A 1 106 ? -7.555 -1.350 -6.169 1.00 92.44 106 ALA A O 1
ATOM 829 N N . GLU A 1 107 ? -8.525 0.422 -5.191 1.00 92.88 107 GLU A N 1
ATOM 830 C CA . GLU A 1 107 ? -8.725 1.159 -6.444 1.00 92.88 107 GLU A CA 1
ATOM 831 C C . GLU A 1 107 ? -7.398 1.637 -7.043 1.00 92.88 107 GLU A C 1
ATOM 833 O O . GLU A 1 107 ? -7.179 1.503 -8.250 1.00 92.88 107 GLU A O 1
ATOM 838 N N . TRP A 1 108 ? -6.485 2.133 -6.204 1.00 95.94 108 TRP A N 1
ATOM 839 C CA . TRP A 1 108 ? -5.150 2.529 -6.638 1.00 95.94 108 TRP A CA 1
ATOM 840 C C . TRP A 1 108 ? -4.351 1.335 -7.177 1.00 95.94 108 TRP A C 1
ATOM 842 O O . TRP A 1 108 ? -3.803 1.446 -8.269 1.00 95.94 108 TRP A O 1
ATOM 852 N N . LEU A 1 109 ? -4.360 0.183 -6.493 1.00 94.81 109 LEU A N 1
ATOM 853 C CA . LEU A 1 109 ? -3.685 -1.040 -6.952 1.00 94.81 109 LEU A CA 1
ATOM 854 C C . LEU A 1 109 ? -4.201 -1.476 -8.320 1.00 94.81 109 LEU A C 1
ATOM 856 O O . LEU A 1 109 ? -3.416 -1.768 -9.213 1.00 94.81 109 LEU A O 1
ATOM 860 N N . ARG A 1 110 ? -5.522 -1.455 -8.531 1.00 93.25 110 ARG A N 1
ATOM 861 C CA . ARG A 1 110 ? -6.103 -1.804 -9.834 1.00 93.25 110 ARG A CA 1
ATOM 862 C C . ARG A 1 110 ? -5.573 -0.903 -10.952 1.00 93.25 110 ARG A C 1
ATOM 864 O O . ARG A 1 110 ? -5.328 -1.387 -12.054 1.00 93.25 110 ARG A O 1
ATOM 871 N N . PHE A 1 111 ? -5.436 0.396 -10.689 1.00 93.88 111 PHE A N 1
ATOM 872 C CA . PHE A 1 111 ? -4.890 1.343 -11.659 1.00 93.88 111 PHE A CA 1
ATOM 873 C C . PHE A 1 111 ? -3.382 1.148 -11.871 1.00 93.88 111 PHE A C 1
ATOM 875 O O . PHE A 1 111 ? -2.935 1.153 -13.017 1.00 93.88 111 PHE A O 1
ATOM 882 N N . HIS A 1 112 ? -2.622 0.958 -10.792 1.00 95.56 112 HIS A N 1
ATOM 883 C CA . HIS A 1 112 ? -1.175 0.722 -10.807 1.00 95.56 112 HIS A CA 1
ATOM 884 C C . HIS A 1 112 ? -0.839 -0.517 -11.645 1.00 95.56 112 HIS A C 1
ATOM 886 O O . HIS A 1 112 ? -0.203 -0.378 -12.687 1.00 95.56 112 HIS A O 1
ATOM 892 N N . ILE A 1 113 ? -1.464 -1.655 -11.332 1.00 93.38 113 ILE A N 1
ATOM 893 C CA . ILE A 1 113 ? -1.306 -2.919 -12.067 1.00 93.38 113 ILE A CA 1
ATOM 894 C C . ILE A 1 113 ? -1.673 -2.773 -13.549 1.00 93.38 113 ILE A C 1
ATOM 896 O O . ILE A 1 113 ? -1.025 -3.329 -14.424 1.00 93.38 113 ILE A O 1
ATOM 900 N N . ALA A 1 114 ? -2.720 -2.013 -13.878 1.00 92.75 114 ALA A N 1
ATOM 901 C CA . ALA A 1 114 ? -3.145 -1.848 -15.269 1.00 92.75 114 ALA A CA 1
ATOM 902 C C . ALA A 1 114 ? -2.227 -0.940 -16.109 1.00 92.75 114 ALA A C 1
ATOM 904 O O . ALA A 1 114 ? -2.396 -0.886 -17.331 1.00 92.75 114 ALA A O 1
ATOM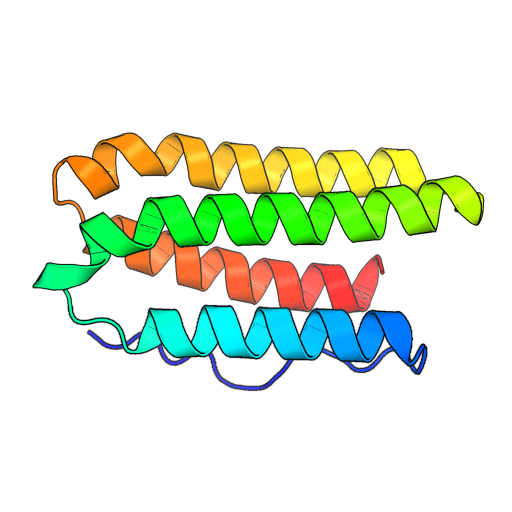 905 N N . SER A 1 115 ? -1.354 -0.149 -15.479 1.00 92.88 115 SER A N 1
ATOM 906 C CA . SER A 1 115 ? -0.651 0.951 -16.152 1.00 92.88 115 SER A CA 1
ATOM 907 C C . SER A 1 115 ? 0.860 0.998 -15.937 1.00 92.88 115 SER A C 1
ATOM 909 O O . SER A 1 115 ? 1.536 1.637 -16.748 1.00 92.88 115 SER A O 1
ATOM 911 N N . MET A 1 116 ? 1.384 0.374 -14.880 1.00 92.56 116 MET A N 1
ATOM 912 C CA . MET A 1 116 ? 2.782 0.499 -14.462 1.00 92.56 116 MET A CA 1
ATOM 913 C C . MET A 1 116 ? 3.515 -0.830 -14.246 1.00 92.56 116 MET A C 1
ATOM 915 O O . MET A 1 116 ? 4.741 -0.820 -14.404 1.00 92.56 116 MET A O 1
ATOM 919 N N . ASP A 1 117 ? 2.803 -1.905 -13.908 1.00 89.00 117 ASP A N 1
ATOM 920 C CA . ASP A 1 117 ? 3.353 -3.259 -13.701 1.00 89.00 117 ASP A CA 1
ATOM 921 C C . ASP A 1 117 ? 3.558 -3.994 -15.035 1.00 89.00 117 ASP A C 1
ATOM 923 O O . ASP A 1 117 ? 4.639 -4.604 -15.216 1.00 89.00 117 ASP A O 1
#

Sequence (117 aa):
MSVTIHSGFPVLGMPAMDESHHRLADELNAIGLVRDQEFVEWYPPLVAAIERDFREEELLMEVVGVESFQAHVEQHARMLSALHHAAPRVQAGEVALGRQVVAELAEWLRFHIASMD

Radius of gyration: 14.39 Å; chains: 1; bounding box: 37×24×37 Å

Foldseek 3Di:
DQDQLPDFADDPVPVVVNVLSRVLRVLLRVLSPDDLVCNLVVLVVNLVSLVVSLVVVLVVCVVVVPPCSVVLVVLSVVLSVLSVVCNVVVNVSPSVSSSVSSNVVSVVVNVCRVPPD

Secondary structure (DSSP, 8-state):
------SPPPP-S-HHHHHHHHHHHHHHHHHHTS-HHHHHHHHHHHHHHHHHHHHHHHHHHHHHT-TTHHHHHHHHHHHHHHHHHHHHHHHTT-HHHHHHHHHHHHHHHHHHHHHT-